Protein AF-A0AA43JLT6-F1 (afdb_monomer_lite)

Secondary structure (DSSP, 8-state):
--HHHHHHHHHHHHHHHHHHHTT-HHHHHHHHHHHHHH-SSSTTTTHHHHHHHHHHHHHHTSPPPHHHHHHHHHHH-SSHHHHHHGGG-

Foldseek 3Di:
DDPVLQVQLVVLLLQLLVCLLVLNLVSNLVSLVSSCVSDPPCLQVQQNVLSVQSSVCSVVVHQRDPVSLVSNLSSNDDDPSNVSSVSSD

pLDDT: mean 92.89, std 5.52, range [63.28, 98.06]

Structure (mmCIF, N/CA/C/O backbone):
data_AF-A0AA43JLT6-F1
#
_entry.id   AF-A0AA43JLT6-F1
#
loop_
_atom_site.group_PDB
_atom_site.id
_atom_site.type_symbol
_atom_site.label_atom_id
_atom_site.label_alt_id
_atom_site.label_comp_id
_atom_site.label_asym_id
_atom_site.label_entity_id
_atom_site.label_seq_id
_atom_site.pdbx_PDB_ins_code
_atom_site.Cartn_x
_atom_site.Cartn_y
_atom_site.Cartn_z
_atom_site.occupancy
_atom_site.B_iso_or_equiv
_atom_site.auth_seq_id
_atom_site.auth_comp_id
_atom_site.auth_asym_id
_atom_site.auth_atom_id
_atom_site.pdbx_PDB_model_num
ATOM 1 N N . MET A 1 1 ? 14.856 -0.981 -20.574 1.00 63.28 1 MET A N 1
ATOM 2 C CA . MET A 1 1 ? 14.467 -1.205 -19.170 1.00 63.28 1 MET A CA 1
ATOM 3 C C . MET A 1 1 ? 15.563 -0.628 -18.288 1.00 63.28 1 MET A C 1
ATOM 5 O O . MET A 1 1 ? 16.714 -1.014 -18.436 1.00 63.28 1 MET A O 1
ATOM 9 N N . ASP A 1 2 ? 15.228 0.361 -17.469 1.00 82.44 2 ASP A N 1
ATOM 10 C CA . ASP A 1 2 ? 16.124 1.041 -16.536 1.00 82.44 2 ASP A CA 1
ATOM 11 C C . ASP A 1 2 ? 15.943 0.422 -15.146 1.00 82.44 2 ASP A C 1
ATOM 13 O O . ASP A 1 2 ? 14.933 0.632 -14.469 1.00 82.44 2 ASP A O 1
ATOM 17 N N . GLY A 1 3 ? 16.936 -0.362 -14.723 1.00 86.06 3 GLY A N 1
ATOM 18 C CA . GLY A 1 3 ? 16.916 -1.037 -13.428 1.00 86.06 3 GLY A CA 1
ATOM 19 C C . GLY A 1 3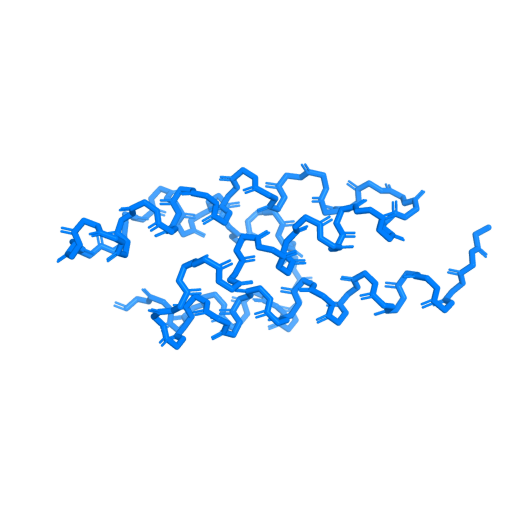 ? 16.882 -0.077 -12.235 1.00 86.06 3 GLY A C 1
ATOM 20 O O . GLY A 1 3 ? 16.427 -0.474 -11.165 1.00 86.06 3 GLY A O 1
ATOM 21 N N . HIS A 1 4 ? 17.312 1.183 -12.385 1.00 90.19 4 HIS A N 1
ATOM 22 C CA . HIS A 1 4 ? 17.163 2.176 -11.319 1.00 90.19 4 HIS A CA 1
ATOM 23 C C . HIS A 1 4 ? 15.702 2.575 -11.136 1.00 90.19 4 HIS A C 1
ATOM 25 O O . HIS A 1 4 ? 15.231 2.589 -10.001 1.00 90.19 4 HIS A O 1
ATOM 31 N N . LYS A 1 5 ? 14.972 2.826 -12.228 1.00 91.12 5 LYS A N 1
ATOM 32 C CA . LYS A 1 5 ? 13.537 3.135 -12.162 1.00 91.12 5 LYS A CA 1
ATOM 33 C C . LYS A 1 5 ? 12.728 1.978 -11.583 1.00 91.12 5 LYS A C 1
ATOM 35 O O . LYS A 1 5 ? 11.915 2.218 -10.699 1.00 91.12 5 LYS A O 1
ATOM 40 N N . GLN A 1 6 ? 13.016 0.730 -11.967 1.00 91.88 6 GLN A N 1
ATOM 41 C CA . GLN A 1 6 ? 12.300 -0.418 -11.396 1.00 91.88 6 GLN A CA 1
ATOM 42 C C . GLN A 1 6 ? 12.579 -0.599 -9.896 1.00 91.88 6 GLN A C 1
ATOM 44 O O . GLN A 1 6 ? 11.668 -0.910 -9.134 1.00 91.88 6 GLN A O 1
ATOM 49 N N . ARG A 1 7 ? 13.819 -0.361 -9.442 1.00 92.56 7 ARG A N 1
ATOM 50 C CA . ARG A 1 7 ? 14.128 -0.354 -8.003 1.00 92.56 7 ARG A CA 1
ATOM 51 C C . ARG A 1 7 ? 13.379 0.753 -7.268 1.00 92.56 7 ARG A C 1
ATOM 53 O O . ARG A 1 7 ? 12.859 0.506 -6.190 1.00 92.56 7 ARG A O 1
ATOM 60 N N . GLN A 1 8 ? 13.283 1.945 -7.855 1.00 95.44 8 GLN A N 1
ATOM 61 C CA . GLN A 1 8 ? 12.494 3.032 -7.273 1.00 95.44 8 GLN A CA 1
ATOM 62 C C . GLN A 1 8 ? 10.996 2.697 -7.237 1.00 95.44 8 GLN A C 1
ATOM 64 O O . GLN A 1 8 ? 10.336 3.054 -6.265 1.00 95.44 8 GLN A O 1
ATOM 69 N N . ALA A 1 9 ? 10.471 1.995 -8.248 1.00 94.81 9 ALA A N 1
ATOM 70 C CA . ALA A 1 9 ? 9.097 1.500 -8.249 1.00 94.81 9 ALA A CA 1
ATOM 71 C C . ALA A 1 9 ? 8.863 0.529 -7.083 1.00 94.81 9 ALA A C 1
ATOM 73 O O . ALA A 1 9 ? 7.901 0.691 -6.338 1.00 94.81 9 ALA A O 1
ATOM 74 N N . LEU A 1 10 ? 9.789 -0.415 -6.869 1.00 93.88 10 LEU A N 1
ATOM 75 C CA . LEU A 1 10 ? 9.732 -1.351 -5.746 1.00 93.88 10 LEU A CA 1
ATOM 76 C C . LEU A 1 10 ? 9.777 -0.629 -4.391 1.00 93.88 10 LEU A C 1
ATOM 78 O O . LEU A 1 10 ? 8.931 -0.886 -3.545 1.00 93.88 10 LEU A O 1
ATOM 82 N N . THR A 1 11 ? 10.701 0.318 -4.202 1.00 96.00 11 THR A N 1
ATOM 83 C CA . THR A 1 11 ? 10.778 1.118 -2.965 1.00 96.00 11 THR A CA 1
ATOM 84 C C . THR A 1 11 ? 9.511 1.947 -2.733 1.00 96.00 11 THR A C 1
ATOM 86 O O . THR A 1 11 ? 9.090 2.134 -1.595 1.00 96.00 11 THR A O 1
ATOM 89 N N . ALA A 1 12 ? 8.888 2.472 -3.790 1.00 96.88 12 ALA A N 1
ATOM 90 C CA . ALA A 1 12 ? 7.626 3.194 -3.666 1.00 96.88 12 ALA A CA 1
ATOM 91 C C . ALA A 1 12 ? 6.463 2.257 -3.291 1.00 96.88 12 ALA A C 1
ATOM 93 O O . ALA A 1 12 ? 5.627 2.633 -2.473 1.00 96.88 12 ALA A O 1
ATOM 94 N N . ALA A 1 13 ? 6.440 1.034 -3.832 1.00 96.56 13 ALA A N 1
ATOM 95 C CA . ALA A 1 13 ? 5.457 0.018 -3.464 1.00 96.56 13 ALA A CA 1
ATOM 96 C C . ALA A 1 13 ? 5.615 -0.420 -2.000 1.00 96.56 13 ALA A C 1
ATOM 98 O O . ALA A 1 13 ? 4.627 -0.483 -1.277 1.00 96.56 13 ALA A O 1
ATOM 99 N N . GLU A 1 14 ? 6.849 -0.640 -1.544 1.00 96.62 14 GLU A N 1
ATOM 100 C CA . GLU A 1 14 ? 7.173 -0.943 -0.144 1.00 96.62 14 GLU A CA 1
ATOM 101 C C . GLU A 1 14 ? 6.646 0.139 0.802 1.00 96.62 14 GLU A C 1
ATOM 103 O O . GLU A 1 14 ? 5.852 -0.154 1.695 1.00 96.62 14 GLU A O 1
ATOM 108 N N . ARG A 1 15 ? 6.969 1.408 0.521 1.00 97.81 15 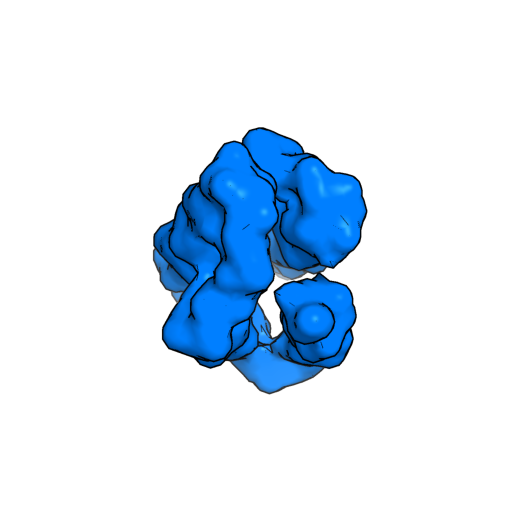ARG A N 1
ATOM 109 C CA . ARG A 1 15 ? 6.463 2.548 1.297 1.00 97.81 15 ARG A CA 1
ATOM 110 C C . ARG A 1 15 ? 4.945 2.617 1.322 1.00 97.81 15 ARG A C 1
ATOM 112 O O . ARG A 1 15 ? 4.376 2.985 2.342 1.00 97.81 15 ARG A O 1
ATOM 119 N N . ALA A 1 16 ? 4.272 2.283 0.221 1.00 97.75 16 ALA A N 1
ATOM 120 C CA . ALA A 1 16 ? 2.814 2.275 0.198 1.00 97.75 16 ALA A CA 1
ATOM 121 C C . ALA A 1 16 ? 2.246 1.311 1.250 1.00 97.75 16 ALA A C 1
ATOM 123 O O . ALA A 1 16 ? 1.343 1.688 1.993 1.00 97.75 16 ALA A O 1
ATOM 124 N N . ILE A 1 17 ? 2.817 0.110 1.365 1.00 96.88 17 ILE A N 1
ATOM 125 C CA . ILE A 1 17 ? 2.391 -0.888 2.353 1.00 96.88 17 ILE A CA 1
A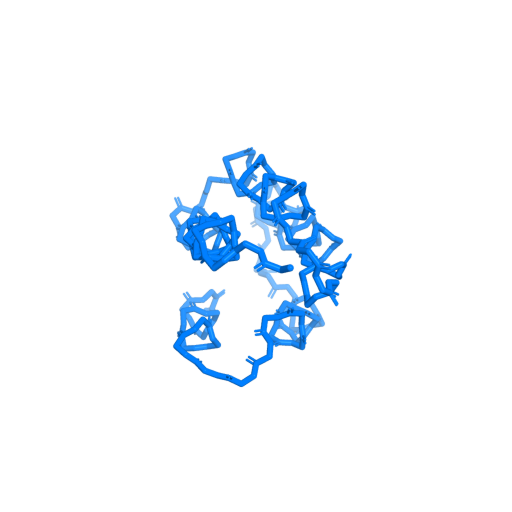TOM 126 C C . ILE A 1 17 ? 2.756 -0.435 3.770 1.00 96.88 17 ILE A C 1
ATOM 128 O O . ILE A 1 17 ? 1.909 -0.493 4.657 1.00 96.88 17 ILE A O 1
ATOM 132 N N . GLU A 1 18 ? 3.965 0.094 3.984 1.00 97.12 18 GLU A N 1
ATOM 133 C CA . GLU A 1 18 ? 4.375 0.648 5.285 1.00 97.12 18 GLU A CA 1
ATOM 134 C C . GLU A 1 18 ? 3.433 1.765 5.757 1.00 97.12 18 GLU A C 1
ATOM 136 O O . GLU A 1 18 ? 3.065 1.826 6.930 1.00 97.12 18 GLU A O 1
ATOM 141 N N . HIS A 1 19 ? 2.999 2.639 4.846 1.00 98.00 19 HIS A N 1
ATOM 142 C CA . HIS A 1 19 ? 2.036 3.690 5.155 1.00 98.00 19 HIS A CA 1
ATOM 143 C C . HIS A 1 19 ? 0.655 3.129 5.508 1.00 98.00 19 HIS A C 1
ATOM 145 O O . HIS A 1 19 ? 0.021 3.666 6.415 1.00 98.00 19 HIS A O 1
ATOM 151 N N . LEU A 1 20 ? 0.197 2.051 4.861 1.00 96.62 20 LEU A N 1
ATOM 152 C CA . LEU A 1 20 ? -1.036 1.366 5.268 1.00 96.62 20 LEU A CA 1
ATOM 153 C C . LEU A 1 20 ? -0.904 0.789 6.682 1.00 96.62 20 LEU A C 1
ATOM 155 O O . LEU A 1 20 ? -1.779 1.032 7.510 1.00 96.62 20 LEU A O 1
ATOM 159 N N . VAL A 1 21 ? 0.206 0.106 6.985 1.00 95.25 21 VAL A N 1
ATOM 160 C CA . VAL A 1 21 ? 0.471 -0.475 8.317 1.00 95.25 21 VAL A CA 1
ATOM 161 C C . VAL A 1 21 ? 0.532 0.616 9.389 1.00 95.25 21 VAL A C 1
ATOM 163 O O . VAL A 1 21 ? 0.018 0.450 10.491 1.00 95.25 21 VAL A O 1
ATOM 166 N N . ALA A 1 22 ? 1.095 1.777 9.054 1.00 95.44 22 ALA A N 1
ATOM 167 C CA . ALA A 1 22 ? 1.148 2.934 9.940 1.00 95.44 22 ALA A CA 1
ATOM 168 C C . ALA A 1 22 ? -0.183 3.709 10.053 1.00 95.44 22 ALA A C 1
ATOM 170 O O . ALA A 1 22 ? -0.213 4.749 10.717 1.00 95.44 22 ALA A O 1
ATOM 171 N N . GLY A 1 23 ? -1.262 3.270 9.393 1.00 95.31 23 GLY A N 1
ATOM 172 C CA . GLY A 1 23 ? -2.561 3.950 9.415 1.00 95.31 23 GLY A CA 1
ATOM 173 C C . GLY A 1 23 ? -2.566 5.296 8.681 1.00 95.31 23 GLY A C 1
ATOM 174 O O . GLY A 1 23 ? -3.295 6.210 9.063 1.00 95.31 23 GLY A O 1
ATOM 175 N N . LYS A 1 24 ? -1.737 5.446 7.641 1.00 97.62 24 LYS A N 1
ATOM 176 C CA . LYS A 1 24 ? -1.565 6.675 6.849 1.00 97.62 24 LYS A CA 1
ATOM 177 C C . LYS A 1 24 ? -2.065 6.495 5.405 1.00 97.62 24 LYS A C 1
ATOM 179 O O . LYS A 1 24 ? -1.258 6.475 4.470 1.00 97.62 24 LYS A O 1
ATOM 184 N N . PRO A 1 25 ? -3.388 6.391 5.191 1.00 96.94 25 PRO A N 1
ATOM 185 C CA . PRO A 1 25 ? -3.976 6.044 3.895 1.00 96.94 25 PRO A CA 1
ATOM 186 C C . PRO A 1 25 ? -3.594 7.014 2.765 1.00 96.94 25 PRO A C 1
ATOM 188 O O . PRO A 1 25 ? -3.252 6.577 1.670 1.00 96.94 25 PRO A O 1
ATOM 191 N N . ASP A 1 26 ? -3.546 8.321 3.031 1.00 97.38 26 ASP A N 1
ATOM 192 C CA . ASP A 1 26 ? -3.221 9.318 1.999 1.00 97.38 26 ASP A CA 1
ATOM 193 C C . ASP A 1 26 ? -1.732 9.291 1.589 1.00 97.38 26 ASP A C 1
ATOM 195 O O . ASP A 1 26 ? -1.357 9.661 0.473 1.00 97.38 26 ASP A O 1
ATOM 199 N N . GLU A 1 27 ? -0.836 8.888 2.496 1.00 98.00 27 GLU A N 1
ATOM 200 C CA . GLU A 1 27 ? 0.577 8.653 2.163 1.00 98.00 27 GLU A CA 1
ATOM 201 C C . GLU A 1 27 ? 0.733 7.360 1.351 1.00 98.00 27 GLU A C 1
ATOM 203 O O . GLU A 1 27 ? 1.480 7.348 0.369 1.00 98.00 27 GLU A O 1
ATOM 208 N N . ALA A 1 28 ? -0.032 6.319 1.691 1.00 97.88 28 ALA A N 1
ATOM 209 C CA . ALA A 1 28 ? -0.041 5.056 0.962 1.00 97.88 28 ALA A CA 1
ATOM 210 C C . ALA A 1 28 ? -0.501 5.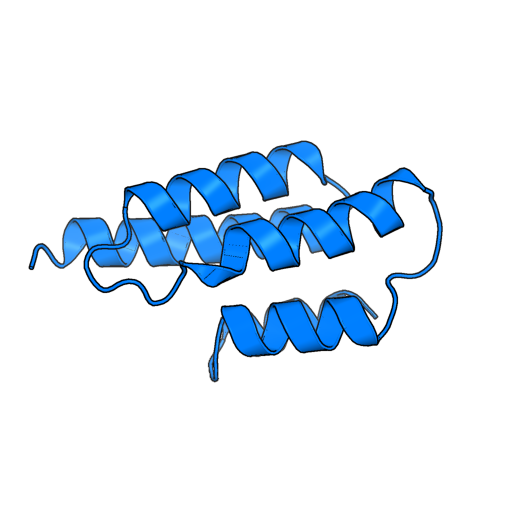225 -0.490 1.00 97.88 28 ALA A C 1
ATOM 212 O O . ALA A 1 28 ? 0.167 4.752 -1.412 1.00 97.88 28 ALA A O 1
ATOM 213 N N . GLU A 1 29 ? -1.597 5.953 -0.717 1.00 97.94 29 GLU A N 1
ATOM 214 C CA . GLU A 1 29 ? -2.120 6.208 -2.063 1.00 97.94 29 GLU A CA 1
ATOM 215 C C . GLU A 1 29 ? -1.092 6.942 -2.934 1.00 97.94 29 GLU A C 1
ATOM 217 O O . GLU A 1 29 ? -0.804 6.500 -4.049 1.00 97.94 29 GLU A O 1
ATOM 222 N N . ARG A 1 30 ? -0.450 7.991 -2.403 1.00 98.06 30 ARG A N 1
ATOM 223 C CA . ARG A 1 30 ? 0.607 8.731 -3.116 1.00 98.06 30 ARG A CA 1
ATOM 224 C C . ARG A 1 30 ? 1.815 7.854 -3.440 1.00 98.06 30 ARG A C 1
ATOM 226 O O . ARG A 1 30 ? 2.344 7.920 -4.550 1.00 98.06 30 ARG A O 1
ATOM 233 N N . ALA A 1 31 ? 2.251 7.022 -2.497 1.00 97.94 31 ALA A N 1
ATOM 234 C CA . ALA A 1 31 ? 3.356 6.095 -2.720 1.00 97.94 31 ALA A CA 1
ATOM 235 C C . ALA A 1 31 ? 3.004 5.033 -3.782 1.00 97.94 31 ALA A C 1
ATOM 237 O O . ALA A 1 31 ? 3.822 4.748 -4.656 1.00 97.94 31 ALA A O 1
ATOM 238 N N . SER A 1 32 ? 1.769 4.522 -3.781 1.00 97.44 32 SER A N 1
ATOM 239 C CA . SER A 1 32 ? 1.297 3.546 -4.774 1.00 97.44 32 SER A CA 1
ATOM 240 C C . SER A 1 32 ? 1.227 4.127 -6.191 1.00 97.44 32 SER A C 1
ATOM 242 O O . SER A 1 32 ? 1.661 3.485 -7.147 1.00 97.44 32 SER A O 1
ATOM 244 N N . GLN A 1 33 ? 0.762 5.374 -6.334 1.00 97.19 33 GLN A N 1
ATOM 245 C CA . GLN A 1 33 ? 0.758 6.097 -7.609 1.00 97.19 33 GLN A CA 1
ATOM 246 C C . GLN A 1 33 ? 2.186 6.295 -8.108 1.00 97.19 33 GLN A C 1
ATOM 248 O O . GLN A 1 33 ? 2.484 6.030 -9.272 1.00 97.19 33 GLN A O 1
ATOM 253 N N . ARG A 1 34 ? 3.101 6.664 -7.204 1.00 96.94 34 ARG A N 1
ATOM 254 C CA . ARG A 1 34 ? 4.514 6.802 -7.543 1.00 96.94 34 ARG A CA 1
ATOM 255 C C . ARG A 1 34 ? 5.139 5.483 -8.001 1.00 96.94 34 ARG A C 1
ATOM 257 O O . ARG A 1 34 ? 5.955 5.492 -8.921 1.00 96.94 34 ARG A O 1
ATOM 264 N N . ALA A 1 35 ? 4.761 4.361 -7.391 1.00 95.94 35 ALA A N 1
ATOM 265 C CA . ALA A 1 35 ? 5.195 3.040 -7.830 1.00 95.94 35 ALA A CA 1
ATOM 266 C C . ALA A 1 35 ? 4.726 2.752 -9.263 1.00 95.94 35 ALA A C 1
ATOM 268 O O . ALA A 1 35 ? 5.546 2.373 -10.095 1.00 95.94 35 ALA A O 1
ATOM 269 N N . ALA A 1 36 ? 3.454 3.018 -9.572 1.00 94.56 36 ALA A N 1
ATOM 270 C CA . ALA A 1 36 ? 2.893 2.834 -10.911 1.00 94.56 36 ALA A CA 1
ATOM 271 C C . ALA A 1 36 ? 3.539 3.744 -11.976 1.00 94.56 36 ALA A C 1
ATOM 273 O O . ALA A 1 36 ? 3.779 3.297 -13.092 1.00 94.56 36 ALA A O 1
ATOM 274 N N . GLU A 1 37 ? 3.878 4.995 -11.645 1.00 94.88 37 GLU A N 1
ATOM 275 C CA . GLU A 1 37 ? 4.593 5.908 -12.557 1.00 94.88 37 GLU A CA 1
ATOM 276 C C . GLU A 1 37 ? 6.006 5.426 -12.916 1.00 94.88 37 GLU A C 1
ATOM 278 O O . GLU A 1 37 ? 6.522 5.705 -14.002 1.00 94.88 37 GLU A O 1
ATOM 283 N N . LEU A 1 38 ? 6.674 4.776 -11.962 1.00 94.69 38 LEU A N 1
ATOM 284 C CA . LEU A 1 38 ? 8.052 4.309 -12.096 1.00 94.69 38 LEU A CA 1
ATOM 285 C C . LEU A 1 38 ? 8.145 2.903 -12.693 1.00 94.69 38 LEU A C 1
ATOM 287 O O . LEU A 1 38 ? 9.203 2.528 -13.207 1.00 94.69 38 LEU A O 1
ATOM 291 N N . ASP A 1 39 ? 7.059 2.141 -12.606 1.00 92.00 39 ASP A N 1
ATOM 292 C CA . ASP A 1 39 ? 6.968 0.769 -13.065 1.00 92.00 39 ASP A CA 1
ATOM 293 C C . ASP A 1 39 ? 7.014 0.687 -14.591 1.00 92.00 39 ASP A C 1
ATOM 295 O O . ASP A 1 39 ? 6.139 1.166 -15.309 1.00 92.00 39 ASP A O 1
ATOM 299 N N . GLN A 1 40 ? 8.064 0.054 -15.102 1.00 88.06 40 GLN A N 1
ATOM 300 C CA . GLN A 1 40 ? 8.295 -0.033 -16.544 1.00 88.06 40 GLN A CA 1
ATOM 301 C C . GLN A 1 40 ? 7.681 -1.272 -17.181 1.00 88.06 40 GLN A C 1
ATOM 303 O O . GLN A 1 40 ? 7.643 -1.373 -18.406 1.00 88.06 40 GLN A O 1
ATOM 308 N N . ILE A 1 41 ? 7.279 -2.235 -16.357 1.00 87.00 41 ILE A N 1
ATOM 309 C CA . ILE A 1 41 ? 6.868 -3.572 -16.793 1.00 87.00 41 ILE A CA 1
ATOM 310 C C . ILE A 1 41 ? 5.449 -3.930 -16.353 1.00 87.00 41 ILE A C 1
ATOM 312 O O . ILE A 1 41 ? 4.954 -4.990 -16.724 1.00 87.00 41 ILE A O 1
ATOM 316 N N . GLY A 1 42 ? 4.777 -3.044 -15.618 1.00 88.06 42 GLY A N 1
ATOM 317 C CA . GLY A 1 42 ? 3.364 -3.182 -15.270 1.00 88.06 42 GLY A CA 1
ATOM 318 C C . GLY A 1 42 ? 3.081 -4.137 -14.107 1.00 88.06 42 GLY A C 1
ATOM 319 O O . GLY A 1 42 ? 1.920 -4.515 -13.927 1.00 88.06 42 GLY A O 1
ATOM 320 N N . ILE A 1 43 ? 4.097 -4.512 -13.317 1.00 87.38 43 ILE A N 1
ATOM 321 C CA . ILE A 1 43 ? 3.934 -5.317 -12.094 1.00 87.38 43 ILE A CA 1
ATOM 322 C C . ILE A 1 43 ? 2.957 -4.641 -11.125 1.00 87.38 43 ILE A C 1
ATOM 324 O O . ILE A 1 43 ? 2.059 -5.292 -10.602 1.00 87.38 43 ILE A O 1
ATOM 328 N N . PHE A 1 44 ? 3.086 -3.332 -10.913 1.00 89.81 44 PHE A N 1
ATOM 329 C CA . PHE A 1 44 ? 2.320 -2.585 -9.914 1.00 89.81 44 PHE A CA 1
ATOM 330 C C . PHE A 1 44 ? 1.058 -1.933 -10.488 1.00 89.81 44 PHE A C 1
ATOM 332 O O . PHE A 1 44 ? 0.433 -1.099 -9.835 1.00 89.81 44 PHE A O 1
ATOM 339 N N . SER A 1 45 ? 0.632 -2.332 -11.689 1.00 86.75 45 SER A N 1
ATOM 340 C CA . SER A 1 45 ? -0.562 -1.792 -12.358 1.00 86.75 45 SER A CA 1
ATOM 341 C C . SER A 1 45 ? -1.846 -1.926 -11.527 1.00 86.75 45 SER A C 1
ATOM 343 O O . SER A 1 45 ? -2.733 -1.079 -11.618 1.00 86.75 45 SER A O 1
ATOM 345 N N . ARG A 1 46 ? -1.939 -2.963 -10.685 1.00 93.62 46 ARG A N 1
ATOM 346 C CA . ARG A 1 46 ? -3.083 -3.208 -9.788 1.00 93.62 46 ARG A CA 1
ATOM 347 C C . ARG A 1 46 ? -2.897 -2.643 -8.380 1.00 93.62 46 ARG A C 1
ATOM 349 O O . ARG A 1 46 ? -3.870 -2.563 -7.633 1.00 93.62 46 ARG A O 1
ATOM 356 N N . LEU A 1 47 ? -1.680 -2.225 -8.027 1.00 95.38 47 LEU A N 1
ATOM 357 C CA . LEU A 1 47 ? -1.333 -1.790 -6.674 1.00 95.38 47 LEU A CA 1
ATOM 358 C C . LEU A 1 47 ? -2.150 -0.573 -6.240 1.00 95.38 47 LEU A C 1
ATOM 360 O O . LEU A 1 47 ? -2.648 -0.546 -5.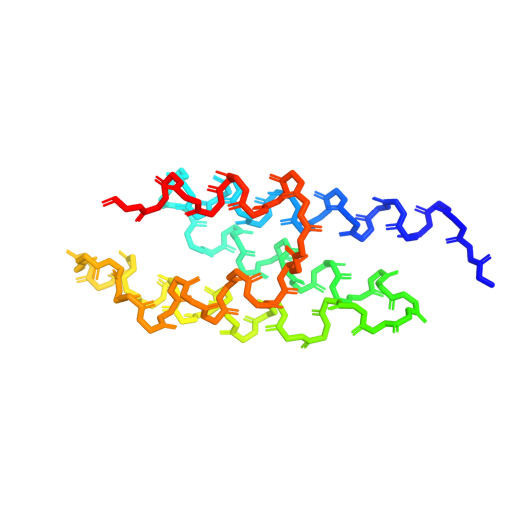123 1.00 95.38 47 LEU A O 1
ATOM 364 N N . VAL A 1 48 ? -2.340 0.402 -7.133 1.00 96.56 48 VAL A N 1
ATOM 365 C CA . VAL A 1 48 ? -3.084 1.636 -6.826 1.00 96.56 48 VAL A CA 1
ATOM 366 C C . VAL A 1 48 ? -4.523 1.332 -6.399 1.00 96.56 48 VAL A C 1
ATOM 368 O O . VAL A 1 48 ? -4.993 1.859 -5.395 1.00 96.56 48 VAL A O 1
ATOM 371 N N . ALA A 1 49 ? -5.214 0.452 -7.130 1.00 96.75 49 ALA A N 1
ATOM 372 C CA . ALA A 1 49 ? -6.593 0.084 -6.817 1.00 96.75 49 ALA A CA 1
ATOM 373 C C . ALA A 1 49 ? -6.689 -0.712 -5.506 1.00 96.75 49 ALA A C 1
ATOM 375 O O . ALA A 1 49 ? -7.575 -0.453 -4.695 1.00 96.75 49 ALA A O 1
ATOM 376 N N . ALA A 1 50 ? -5.756 -1.640 -5.274 1.00 97.00 50 ALA A N 1
ATOM 377 C CA . ALA A 1 50 ? -5.730 -2.422 -4.042 1.00 97.00 50 ALA A CA 1
ATOM 378 C C . ALA A 1 50 ? -5.433 -1.555 -2.805 1.00 97.00 50 ALA A C 1
ATOM 380 O O . ALA A 1 50 ? -6.109 -1.679 -1.785 1.00 97.00 50 ALA A O 1
ATOM 381 N N . VAL A 1 51 ? -4.477 -0.625 -2.915 1.00 97.88 51 VAL A N 1
ATOM 382 C CA . VAL A 1 51 ? -4.165 0.347 -1.857 1.00 97.88 51 VAL A CA 1
ATOM 383 C C . VAL A 1 51 ? -5.372 1.238 -1.563 1.00 97.88 51 VAL A C 1
ATOM 385 O O . VAL A 1 51 ? -5.667 1.467 -0.395 1.00 97.88 51 VAL A O 1
ATOM 388 N N . ALA A 1 52 ? -6.109 1.688 -2.582 1.00 97.31 52 ALA A N 1
ATOM 389 C CA . ALA A 1 52 ? -7.313 2.500 -2.393 1.00 97.31 52 ALA A CA 1
ATOM 390 C C . ALA A 1 52 ? -8.434 1.757 -1.634 1.00 97.31 52 ALA A C 1
ATOM 392 O O . ALA A 1 52 ? -9.128 2.368 -0.817 1.00 97.31 52 ALA A O 1
ATOM 393 N N . GLY A 1 53 ? -8.596 0.446 -1.861 1.00 96.56 53 GLY A N 1
ATOM 394 C CA . GLY A 1 53 ? -9.542 -0.390 -1.109 1.00 96.56 53 GLY A CA 1
ATOM 395 C C . GLY A 1 53 ? -9.207 -0.419 0.383 1.00 96.56 53 GLY A C 1
ATOM 396 O O . GLY A 1 53 ? -10.018 -0.011 1.211 1.00 96.56 53 GLY A O 1
ATOM 397 N N . VAL A 1 54 ? -7.961 -0.767 0.721 1.00 96.62 54 VAL A N 1
ATOM 398 C CA . VAL A 1 54 ? -7.492 -0.782 2.119 1.00 96.62 54 VAL A CA 1
ATOM 399 C C . VAL A 1 54 ? -7.541 0.614 2.750 1.00 96.62 54 VAL A C 1
ATOM 401 O O . VAL A 1 54 ? -7.982 0.774 3.886 1.00 96.62 54 VAL A O 1
ATOM 404 N N . ALA A 1 55 ? -7.137 1.652 2.016 1.00 97.06 55 ALA A N 1
ATOM 405 C CA . ALA A 1 55 ? -7.190 3.033 2.486 1.00 97.06 55 ALA A CA 1
ATOM 406 C C . ALA A 1 55 ? -8.622 3.487 2.817 1.00 97.06 55 ALA A C 1
ATOM 408 O O . ALA A 1 55 ? -8.824 4.273 3.744 1.00 97.06 55 ALA A O 1
ATOM 409 N N . THR A 1 56 ? -9.619 2.995 2.080 1.00 97.31 56 THR A N 1
ATOM 410 C CA . THR A 1 56 ? -11.038 3.273 2.343 1.00 97.31 56 THR A CA 1
ATOM 411 C C . THR A 1 56 ? -11.503 2.649 3.656 1.00 97.31 56 THR A C 1
ATOM 413 O O . THR A 1 56 ? -12.153 3.338 4.447 1.00 97.31 56 THR A O 1
ATOM 416 N N . ASP A 1 57 ? -11.113 1.406 3.937 1.00 95.56 57 ASP A N 1
ATOM 417 C CA . ASP A 1 57 ? -11.429 0.745 5.210 1.00 95.56 57 ASP A CA 1
ATOM 418 C C . ASP A 1 57 ? -10.777 1.478 6.389 1.00 95.56 57 ASP A C 1
ATOM 420 O O . ASP A 1 57 ? -11.454 1.834 7.358 1.00 95.56 57 ASP A O 1
ATOM 424 N N . LEU A 1 58 ? -9.485 1.813 6.260 1.00 94.75 58 LEU A N 1
ATOM 425 C CA . LEU A 1 58 ? -8.739 2.559 7.278 1.00 94.75 58 LEU A CA 1
ATOM 426 C C . LEU A 1 58 ? -9.368 3.930 7.565 1.00 94.75 58 LEU A C 1
ATOM 428 O O . LEU A 1 58 ? -9.529 4.302 8.727 1.00 94.75 58 LEU A O 1
ATOM 432 N N . ARG A 1 59 ? -9.768 4.679 6.526 1.00 95.44 59 ARG A N 1
ATOM 433 C CA . ARG A 1 59 ? -10.455 5.977 6.690 1.00 95.44 59 ARG A CA 1
ATOM 434 C C . ARG A 1 59 ? -11.832 5.834 7.333 1.00 95.44 59 ARG A C 1
ATOM 436 O O . ARG A 1 59 ? -12.264 6.739 8.042 1.00 95.44 59 ARG A O 1
ATOM 443 N N . SER A 1 60 ? -12.504 4.710 7.106 1.00 94.81 60 SER A N 1
ATOM 444 C CA . SER A 1 60 ? -13.806 4.411 7.710 1.00 94.81 60 SER A CA 1
ATOM 445 C C . SER A 1 60 ? -13.690 3.933 9.163 1.00 94.81 60 SER A C 1
ATOM 447 O O . SER A 1 60 ? -14.708 3.802 9.840 1.00 94.81 60 SER A O 1
ATOM 449 N N . GLY A 1 61 ? -12.469 3.687 9.658 1.00 90.88 61 GLY A N 1
ATOM 450 C CA . GLY A 1 61 ? -12.218 3.190 11.012 1.00 90.88 61 GLY A CA 1
ATOM 451 C C . GLY A 1 61 ? -12.704 1.757 11.234 1.00 90.88 61 GLY A C 1
ATOM 452 O O . GLY A 1 61 ? -12.912 1.355 12.378 1.00 90.88 61 GLY A O 1
ATOM 453 N N . VAL A 1 62 ? -12.923 1.005 10.152 1.00 90.81 62 VAL A N 1
ATOM 454 C CA . VAL A 1 62 ? -13.324 -0.403 10.203 1.00 90.81 62 VAL A CA 1
ATOM 455 C C . VAL A 1 62 ? -12.100 -1.300 10.066 1.00 90.81 62 VAL A C 1
ATOM 457 O O . VAL A 1 62 ? -11.047 -0.880 9.586 1.00 90.81 62 VAL A O 1
ATOM 460 N N . THR A 1 63 ? -12.240 -2.555 10.484 1.00 91.31 63 THR A N 1
ATOM 461 C CA . THR A 1 63 ? -11.256 -3.591 10.162 1.00 91.31 63 THR A CA 1
ATOM 462 C C . THR A 1 63 ? -11.141 -3.725 8.646 1.00 91.31 63 THR A C 1
ATOM 464 O O . THR A 1 63 ? -12.162 -3.748 7.957 1.00 91.31 63 THR A O 1
ATOM 467 N N . VAL A 1 64 ? -9.910 -3.821 8.139 1.00 93.19 64 VAL A N 1
ATOM 468 C CA . VAL A 1 64 ? -9.661 -4.026 6.709 1.00 93.19 64 VAL A CA 1
ATOM 469 C C . VAL A 1 64 ? -10.308 -5.337 6.275 1.00 93.19 64 VAL A C 1
ATOM 471 O O . VAL A 1 64 ? -10.066 -6.382 6.880 1.00 93.19 64 VAL A O 1
ATOM 474 N N . ALA A 1 65 ? -11.144 -5.284 5.242 1.00 94.06 65 ALA A N 1
ATOM 475 C CA . ALA A 1 65 ? -11.827 -6.463 4.739 1.00 94.06 65 ALA A CA 1
ATOM 476 C C . ALA A 1 65 ? -10.817 -7.476 4.176 1.00 94.06 65 ALA A C 1
ATOM 478 O O . ALA A 1 65 ? -9.889 -7.106 3.448 1.00 94.06 65 ALA A O 1
ATOM 479 N N . ASP A 1 66 ? -11.039 -8.769 4.436 1.00 93.81 66 ASP A N 1
ATOM 480 C CA . ASP A 1 66 ? -10.202 -9.851 3.893 1.00 93.81 66 ASP A CA 1
ATOM 481 C C . ASP A 1 66 ? -10.086 -9.769 2.362 1.00 93.81 66 ASP A C 1
ATOM 483 O O . ASP A 1 66 ? -9.030 -10.041 1.794 1.00 93.81 66 ASP A O 1
ATOM 487 N N . GLU A 1 67 ? -11.154 -9.330 1.694 1.00 94.81 67 GLU A N 1
ATOM 488 C CA . GLU A 1 67 ? -11.215 -9.100 0.248 1.00 94.81 67 GLU A CA 1
ATOM 489 C C . GLU A 1 67 ? -10.141 -8.108 -0.223 1.00 94.81 67 GLU A C 1
ATOM 491 O O . GLU A 1 67 ? -9.433 -8.351 -1.204 1.00 94.81 67 GLU A O 1
ATOM 496 N N . HIS A 1 68 ? -9.983 -6.999 0.506 1.00 95.62 68 HIS A N 1
ATOM 497 C CA . HIS A 1 68 ? -9.000 -5.967 0.201 1.00 95.62 68 HIS A CA 1
ATOM 498 C C . HIS A 1 68 ? -7.577 -6.428 0.533 1.00 95.62 68 HIS A C 1
ATOM 500 O O . HIS A 1 68 ? -6.651 -6.120 -0.219 1.00 95.62 68 HIS A O 1
ATOM 506 N N . LEU A 1 69 ? -7.393 -7.224 1.593 1.00 93.69 69 LEU A N 1
ATOM 507 C CA . LEU A 1 69 ? -6.099 -7.836 1.915 1.00 93.69 69 LEU A CA 1
ATOM 508 C C . LEU A 1 69 ? -5.651 -8.831 0.837 1.00 93.69 69 LEU A C 1
ATOM 510 O O . LEU A 1 69 ? -4.489 -8.813 0.428 1.00 93.69 69 LEU A O 1
ATOM 514 N N . VAL A 1 70 ? -6.566 -9.667 0.336 1.00 94.31 70 VAL A N 1
ATOM 515 C CA . VAL A 1 70 ? -6.292 -10.599 -0.770 1.00 94.31 70 VAL A CA 1
ATOM 516 C C . VAL A 1 70 ? -5.925 -9.828 -2.035 1.00 94.31 70 VAL A C 1
ATOM 518 O O . VAL A 1 70 ? -4.888 -10.108 -2.636 1.00 94.31 70 VAL A O 1
ATOM 521 N N . ALA A 1 71 ? -6.702 -8.803 -2.397 1.00 94.88 71 ALA A N 1
ATOM 522 C CA . ALA A 1 71 ? -6.409 -7.970 -3.561 1.00 94.88 71 ALA A CA 1
ATOM 523 C C . ALA A 1 71 ? -5.043 -7.267 -3.453 1.00 94.88 71 ALA A C 1
ATOM 525 O O . ALA A 1 71 ? -4.315 -7.174 -4.444 1.00 94.88 71 ALA A O 1
ATOM 526 N N . LEU A 1 72 ? -4.671 -6.797 -2.256 1.00 94.88 72 LEU A N 1
ATOM 527 C CA . LEU A 1 72 ? -3.369 -6.177 -2.013 1.00 94.88 72 LEU A CA 1
ATOM 528 C C . LEU A 1 72 ? -2.227 -7.187 -2.136 1.00 94.88 72 LEU A C 1
ATOM 530 O O . LEU A 1 72 ? -1.230 -6.888 -2.795 1.00 94.88 72 LEU A O 1
ATOM 534 N N . ARG A 1 73 ? -2.386 -8.392 -1.580 1.00 93.62 73 ARG A N 1
ATOM 535 C CA . ARG A 1 73 ? -1.402 -9.478 -1.693 1.00 93.62 73 ARG A CA 1
ATOM 536 C C . ARG A 1 73 ? -1.192 -9.906 -3.148 1.00 93.62 73 ARG A C 1
ATOM 538 O O . ARG A 1 73 ? -0.053 -10.049 -3.587 1.00 93.62 73 ARG A O 1
ATOM 545 N N . ASP A 1 74 ? -2.273 -10.029 -3.911 1.00 92.94 74 ASP A N 1
ATOM 546 C CA . ASP A 1 74 ? -2.222 -10.353 -5.339 1.00 92.94 74 ASP A CA 1
ATOM 547 C C . ASP A 1 74 ? -1.542 -9.246 -6.158 1.00 92.94 74 ASP A C 1
ATOM 549 O O . ASP A 1 74 ? -0.822 -9.532 -7.116 1.00 92.94 74 ASP A O 1
ATOM 553 N N . ALA A 1 75 ? -1.741 -7.979 -5.783 1.00 93.38 75 ALA A N 1
ATOM 554 C CA . ALA A 1 75 ? -1.151 -6.836 -6.474 1.00 93.38 75 ALA A CA 1
ATOM 555 C C . ALA A 1 75 ? 0.361 -6.683 -6.239 1.00 93.38 75 ALA A C 1
ATOM 557 O O . ALA A 1 75 ? 1.057 -6.167 -7.113 1.00 93.38 75 ALA A O 1
ATOM 558 N N . VAL A 1 76 ? 0.877 -7.112 -5.082 1.00 90.75 76 VAL A N 1
ATOM 559 C CA . VAL A 1 76 ? 2.321 -7.073 -4.775 1.00 90.75 76 VAL A CA 1
ATOM 560 C C . VAL A 1 76 ? 3.051 -8.347 -5.207 1.00 90.75 76 VAL A C 1
ATOM 562 O O . VAL A 1 76 ? 4.270 -8.327 -5.385 1.00 90.75 76 VAL A O 1
ATOM 565 N N . GLY A 1 77 ? 2.310 -9.438 -5.416 1.00 86.56 77 GLY A N 1
ATOM 566 C CA . GLY A 1 77 ? 2.849 -10.741 -5.783 1.00 86.56 77 GLY A CA 1
ATOM 567 C C . GLY A 1 77 ? 3.579 -11.440 -4.632 1.00 86.56 77 GLY A C 1
ATOM 568 O O . GLY A 1 77 ? 3.549 -11.021 -3.476 1.00 86.56 77 GLY A O 1
ATOM 569 N N . VAL A 1 78 ? 4.243 -12.551 -4.948 1.00 80.56 78 VAL A N 1
ATOM 570 C CA . VAL A 1 78 ? 4.999 -13.332 -3.959 1.00 80.56 78 VAL A CA 1
ATOM 571 C C . VAL A 1 78 ? 6.320 -12.628 -3.642 1.00 80.56 78 VAL A C 1
ATOM 573 O O . VAL A 1 78 ? 7.078 -12.296 -4.553 1.00 80.56 78 VAL A O 1
ATOM 576 N N . GLY A 1 79 ? 6.625 -12.439 -2.357 1.00 83.69 79 GLY A N 1
ATOM 577 C CA . GLY A 1 79 ? 7.899 -11.870 -1.912 1.00 83.69 79 GLY A CA 1
ATOM 578 C C . GLY A 1 79 ? 7.801 -11.093 -0.596 1.00 83.69 79 GLY A C 1
ATOM 579 O O . GLY A 1 79 ? 6.765 -11.158 0.070 1.00 83.69 79 GLY A O 1
ATOM 580 N N . PRO A 1 80 ? 8.844 -10.317 -0.242 1.00 85.62 80 PRO A N 1
ATOM 581 C CA . PRO A 1 80 ? 8.913 -9.572 1.022 1.00 85.62 80 PRO A CA 1
ATOM 582 C C . PRO A 1 80 ? 7.735 -8.614 1.236 1.00 85.62 80 PRO A C 1
ATOM 584 O O . PRO A 1 80 ? 7.245 -8.455 2.348 1.00 85.62 80 PRO A O 1
ATOM 587 N N . LEU A 1 81 ? 7.214 -8.025 0.155 1.00 89.00 81 LEU A N 1
ATOM 588 C CA . LEU A 1 81 ? 6.039 -7.157 0.224 1.00 89.00 81 LEU A CA 1
ATOM 589 C C . LEU A 1 81 ? 4.787 -7.897 0.713 1.00 89.00 81 LEU A C 1
ATOM 591 O O . LEU A 1 81 ? 3.973 -7.307 1.412 1.00 89.00 81 LEU A O 1
ATOM 595 N N . SER A 1 82 ? 4.637 -9.187 0.394 1.00 89.19 82 SER A N 1
ATOM 596 C CA . SER A 1 82 ? 3.492 -9.976 0.865 1.00 89.19 82 SER A CA 1
ATOM 597 C C . SER A 1 82 ? 3.526 -10.220 2.376 1.00 89.19 82 SER A C 1
ATOM 599 O O . SER A 1 82 ? 2.472 -10.267 3.001 1.00 89.19 82 SER A O 1
ATOM 601 N N . GLU A 1 83 ? 4.720 -10.300 2.972 1.00 89.44 83 GLU A N 1
ATOM 602 C CA . GLU A 1 83 ? 4.894 -10.433 4.425 1.00 89.44 83 GLU A CA 1
ATOM 603 C C . GLU A 1 83 ? 4.535 -9.129 5.150 1.00 89.44 83 GLU A C 1
ATOM 605 O O . GLU A 1 83 ? 4.002 -9.157 6.257 1.00 89.44 83 GLU A O 1
ATOM 610 N N . LEU A 1 84 ? 4.776 -7.973 4.517 1.00 89.44 84 LEU A N 1
ATOM 611 C CA . LEU A 1 84 ? 4.330 -6.679 5.041 1.00 89.44 84 LEU A CA 1
ATOM 612 C C . LEU A 1 84 ? 2.800 -6.562 5.032 1.00 89.44 84 LEU A C 1
ATOM 614 O O . LEU A 1 84 ? 2.226 -6.031 5.979 1.00 89.44 84 LEU A O 1
ATOM 618 N N . VAL A 1 85 ? 2.129 -7.093 4.003 1.00 90.75 85 VAL A N 1
ATOM 619 C CA . VAL A 1 85 ? 0.655 -7.111 3.932 1.00 90.75 85 VAL A CA 1
ATOM 620 C C . VAL A 1 85 ? 0.045 -7.932 5.071 1.00 90.75 85 VAL A C 1
ATOM 622 O O . VAL A 1 85 ? -0.999 -7.554 5.596 1.00 90.75 85 VAL A O 1
ATOM 625 N N . ASP A 1 86 ? 0.703 -9.008 5.510 1.00 88.44 86 ASP A N 1
ATOM 626 C CA . ASP A 1 86 ? 0.221 -9.845 6.618 1.00 88.44 86 ASP A CA 1
ATOM 627 C C . ASP A 1 86 ? 0.163 -9.089 7.972 1.00 88.44 86 ASP A C 1
ATOM 629 O O . ASP A 1 86 ? -0.506 -9.554 8.894 1.00 88.44 86 ASP A O 1
ATOM 633 N N . GLN A 1 87 ? 0.785 -7.904 8.086 1.00 89.56 87 GLN A N 1
ATOM 634 C CA . GLN A 1 87 ? 0.723 -7.030 9.273 1.00 89.56 87 GLN A CA 1
ATOM 635 C C . GLN A 1 87 ? -0.531 -6.139 9.334 1.00 89.56 87 GLN A C 1
ATOM 637 O O . GLN A 1 87 ? -0.728 -5.442 10.324 1.00 89.56 87 GLN A O 1
ATOM 642 N N . LEU A 1 88 ? -1.364 -6.128 8.286 1.00 84.50 88 LEU A N 1
ATOM 643 C CA . LEU A 1 88 ? -2.604 -5.337 8.221 1.00 84.50 88 LEU A CA 1
ATOM 644 C C . LEU A 1 88 ? -3.829 -6.049 8.828 1.00 84.50 88 LEU A C 1
ATOM 646 O O . LEU A 1 88 ? -4.932 -5.506 8.770 1.00 84.50 88 LEU A O 1
ATOM 650 N N . ARG A 1 89 ? -3.643 -7.260 9.362 1.00 74.75 89 ARG A N 1
ATOM 651 C CA . ARG A 1 89 ? -4.661 -8.049 10.073 1.00 74.75 89 ARG A CA 1
ATOM 652 C C . ARG A 1 89 ? -4.751 -7.654 11.541 1.00 74.75 89 ARG A C 1
ATOM 654 O O . ARG A 1 89 ? -5.891 -7.617 12.051 1.00 74.75 89 ARG A O 1
#

Radius of gyration: 11.97 Å; chains: 1; bounding box: 31×23×30 Å

Sequence (89 aa):
MDGHKQRQALTAAERAIEHLVAGKPDEAERASQRAAELDQIGIFSRLVAAVAGVATDLRSGVTVADEHLVALRDAVGVGPLSELVDQ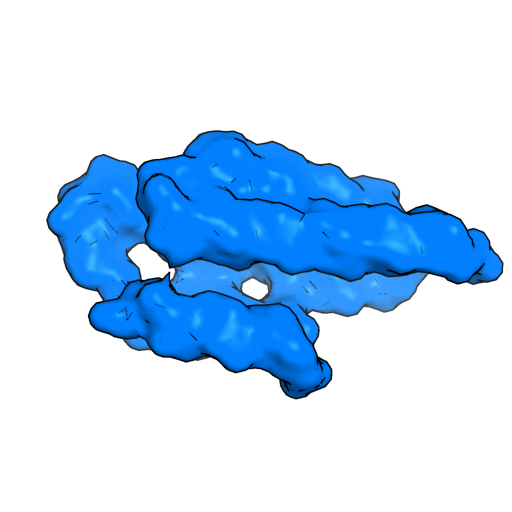LR